Protein AF-A0A7C7J6T4-F1 (afdb_monomer_lite)

pLDDT: mean 90.44, std 7.56, range [60.44, 97.38]

Structure (mmCIF, N/CA/C/O backbone):
data_AF-A0A7C7J6T4-F1
#
_entry.id   AF-A0A7C7J6T4-F1
#
loop_
_atom_site.group_PDB
_atom_site.id
_atom_site.type_symbol
_atom_site.label_atom_id
_atom_site.label_alt_id
_atom_site.label_comp_id
_atom_site.label_asym_id
_atom_site.label_entity_id
_atom_site.label_seq_id
_atom_site.pdbx_PDB_ins_code
_atom_site.Cartn_x
_atom_site.Cartn_y
_atom_site.Cartn_z
_atom_site.occupancy
_atom_site.B_iso_or_equiv
_atom_site.auth_seq_id
_atom_site.auth_comp_id
_atom_site.auth_asym_id
_atom_site.auth_atom_id
_atom_site.pdbx_PDB_model_num
ATOM 1 N N . MET A 1 1 ? -9.724 12.770 24.911 1.00 76.31 1 MET A N 1
ATOM 2 C CA . MET A 1 1 ? -9.441 11.403 24.431 1.00 76.31 1 MET A CA 1
ATOM 3 C C . MET A 1 1 ? -7.935 11.218 24.453 1.00 76.31 1 MET A C 1
ATOM 5 O O . MET A 1 1 ? -7.240 12.126 24.013 1.00 76.31 1 MET A O 1
ATOM 9 N N . TYR A 1 2 ? -7.442 10.134 25.045 1.00 88.56 2 TYR A N 1
ATOM 10 C CA . TYR A 1 2 ? -6.020 9.782 25.023 1.00 88.56 2 TYR A CA 1
ATOM 11 C C . TYR A 1 2 ? -5.778 8.851 23.829 1.00 88.56 2 TYR A C 1
ATOM 13 O O . TYR A 1 2 ? -6.620 7.995 23.566 1.00 88.56 2 TYR A O 1
ATOM 21 N N . ILE A 1 3 ? -4.691 9.061 23.085 1.00 90.94 3 ILE A N 1
ATOM 22 C CA . ILE A 1 3 ? -4.348 8.278 21.891 1.00 90.94 3 ILE A CA 1
ATOM 23 C C . ILE A 1 3 ? -2.962 7.679 22.115 1.00 90.94 3 ILE A C 1
ATOM 25 O O . ILE A 1 3 ? -2.015 8.409 22.408 1.00 90.94 3 ILE A O 1
ATOM 29 N N . GLU A 1 4 ? -2.853 6.363 21.953 1.00 95.06 4 GLU A N 1
ATOM 30 C CA . GLU A 1 4 ? -1.578 5.652 21.892 1.00 95.06 4 GLU A CA 1
ATOM 31 C C . GLU A 1 4 ? -1.255 5.328 20.434 1.00 95.06 4 GLU A C 1
ATOM 33 O O . GLU A 1 4 ? -2.100 4.811 19.702 1.00 95.06 4 GLU A O 1
ATOM 38 N N . GLU A 1 5 ? -0.030 5.630 20.005 1.00 93.94 5 GLU A N 1
ATOM 39 C CA . GLU A 1 5 ? 0.409 5.410 18.628 1.00 93.94 5 GLU A CA 1
ATOM 40 C C . GLU A 1 5 ? 1.667 4.541 18.580 1.00 93.94 5 GLU A C 1
ATOM 42 O O . GLU A 1 5 ? 2.577 4.667 19.402 1.00 93.94 5 GLU A O 1
ATOM 47 N N . LYS A 1 6 ? 1.739 3.672 17.568 1.00 95.81 6 LYS A N 1
ATOM 48 C CA . LYS A 1 6 ? 2.936 2.902 17.230 1.00 95.81 6 LYS 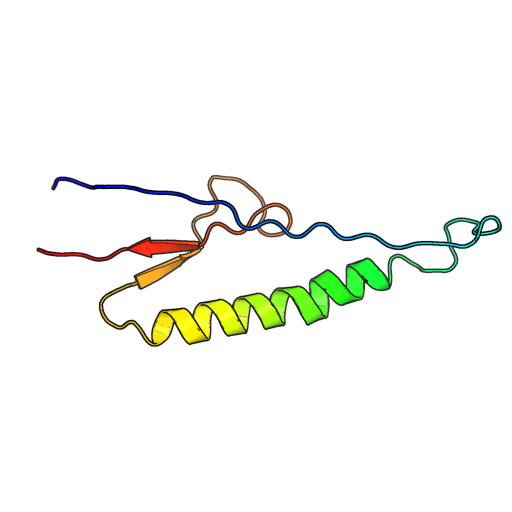A CA 1
ATOM 49 C C . LYS A 1 6 ? 3.051 2.774 15.717 1.00 95.81 6 LYS A C 1
ATOM 51 O O . LYS A 1 6 ? 2.073 2.449 15.049 1.00 95.81 6 LYS A O 1
ATOM 56 N N . THR A 1 7 ? 4.265 2.951 15.205 1.00 94.31 7 THR A N 1
ATOM 57 C CA . THR A 1 7 ? 4.572 2.845 13.773 1.00 94.31 7 THR A CA 1
ATOM 58 C C . THR A 1 7 ? 5.671 1.817 13.538 1.00 94.31 7 THR A C 1
ATOM 60 O O . THR A 1 7 ? 6.588 1.670 14.347 1.00 94.31 7 THR A O 1
ATOM 63 N N . PHE A 1 8 ? 5.590 1.117 12.409 1.00 95.44 8 PHE A N 1
ATOM 64 C CA . PHE A 1 8 ? 6.685 0.340 11.836 1.00 95.44 8 PHE A CA 1
ATOM 65 C C . PHE A 1 8 ? 6.742 0.598 10.325 1.00 95.44 8 PHE A C 1
ATOM 67 O O . PHE A 1 8 ? 5.755 1.038 9.741 1.00 95.44 8 PHE A O 1
ATOM 74 N N . ASN A 1 9 ? 7.886 0.312 9.699 1.00 94.25 9 ASN A N 1
ATOM 75 C CA . ASN A 1 9 ? 8.078 0.496 8.261 1.00 94.25 9 ASN A CA 1
ATOM 76 C C . ASN A 1 9 ? 8.213 -0.854 7.554 1.00 94.25 9 ASN A C 1
ATOM 78 O O . ASN A 1 9 ? 9.059 -1.667 7.927 1.00 94.25 9 ASN A O 1
ATOM 82 N N . LEU A 1 10 ? 7.422 -1.053 6.501 1.00 93.44 10 LEU A N 1
ATOM 83 C CA . LEU A 1 10 ? 7.615 -2.102 5.503 1.00 93.44 10 LEU A CA 1
ATOM 84 C C . LEU A 1 10 ? 8.050 -1.429 4.199 1.00 93.44 10 LEU A C 1
ATOM 86 O O . LEU A 1 10 ? 7.342 -0.564 3.692 1.00 93.44 10 LEU A O 1
ATOM 90 N N . ARG A 1 11 ? 9.214 -1.808 3.664 1.00 93.75 11 ARG A N 1
ATOM 91 C CA . ARG A 1 11 ? 9.792 -1.210 2.454 1.00 93.75 11 ARG A CA 1
ATOM 92 C C . ARG A 1 11 ? 10.155 -2.294 1.449 1.00 93.75 11 ARG A C 1
ATOM 94 O O . ARG A 1 11 ? 10.774 -3.288 1.818 1.00 93.75 11 ARG A O 1
ATOM 101 N N . PHE A 1 12 ? 9.811 -2.058 0.189 1.00 92.25 12 PHE A N 1
ATOM 102 C CA . PHE A 1 12 ? 10.262 -2.859 -0.942 1.00 92.25 12 PHE A CA 1
ATOM 103 C C . PHE A 1 12 ? 11.432 -2.148 -1.625 1.00 92.25 12 PHE A C 1
ATOM 105 O O . PHE A 1 12 ? 11.368 -0.942 -1.853 1.00 92.25 12 PHE A O 1
ATOM 112 N N . SER A 1 13 ? 12.485 -2.897 -1.944 1.00 93.12 13 SER A N 1
ATOM 113 C CA . SER A 1 13 ? 13.597 -2.435 -2.777 1.00 93.12 13 SER A CA 1
ATOM 114 C C . SER A 1 13 ? 13.582 -3.250 -4.060 1.00 93.12 13 SER A C 1
ATOM 116 O O . SER A 1 13 ? 13.643 -4.478 -3.999 1.00 93.12 13 SER A O 1
ATOM 118 N N . LEU A 1 14 ? 13.465 -2.582 -5.204 1.00 92.00 14 LEU A N 1
ATOM 119 C CA . LEU A 1 14 ? 13.485 -3.235 -6.506 1.00 92.00 14 LEU A CA 1
ATOM 120 C C . LEU A 1 14 ? 14.913 -3.233 -7.043 1.00 92.00 14 LEU A C 1
ATOM 122 O O . LEU A 1 14 ? 15.558 -2.189 -7.088 1.00 92.00 14 LEU A O 1
ATOM 126 N N . GLU A 1 15 ? 15.390 -4.404 -7.451 1.00 92.56 15 GLU A N 1
ATOM 127 C CA . GLU A 1 15 ? 16.704 -4.579 -8.059 1.00 92.56 15 GLU A CA 1
ATOM 128 C C . GLU A 1 15 ? 16.535 -5.336 -9.376 1.00 92.56 15 GLU A C 1
ATOM 130 O O . GLU A 1 15 ? 15.932 -6.411 -9.408 1.00 92.56 15 GLU A O 1
ATOM 135 N N . VAL A 1 16 ? 17.076 -4.773 -10.457 1.00 90.38 16 VAL A N 1
ATOM 136 C CA . VAL A 1 16 ? 17.112 -5.396 -11.783 1.00 90.38 16 VAL A CA 1
ATOM 137 C C . VAL A 1 16 ? 18.554 -5.414 -12.256 1.00 9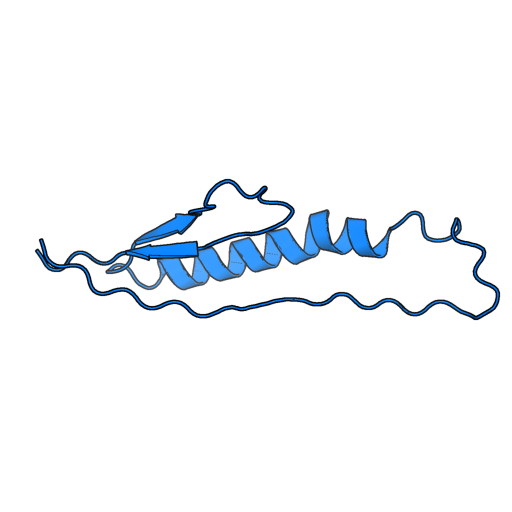0.38 16 VAL A C 1
ATOM 139 O O . VAL A 1 16 ? 19.285 -4.438 -12.092 1.00 90.38 16 VAL A O 1
ATOM 142 N N . LYS A 1 17 ? 18.980 -6.555 -12.797 1.00 89.69 17 LYS A N 1
ATOM 143 C CA . LYS A 1 17 ? 20.342 -6.760 -13.287 1.00 89.69 17 LYS A CA 1
ATOM 144 C C . LYS A 1 17 ? 20.320 -6.810 -14.800 1.00 89.69 17 LYS A C 1
ATOM 146 O O . LYS A 1 17 ? 19.595 -7.619 -15.372 1.00 89.69 17 LYS A O 1
ATOM 151 N N . PHE A 1 18 ? 21.159 -5.987 -15.404 1.00 86.50 18 PHE A N 1
ATOM 152 C CA . PHE A 1 18 ? 21.384 -5.962 -16.840 1.00 86.50 18 PHE A CA 1
ATOM 153 C C . PHE A 1 18 ? 22.756 -6.553 -17.155 1.00 86.50 18 PHE A C 1
ATOM 155 O O . PHE A 1 18 ? 23.633 -6.615 -16.286 1.00 86.50 18 PHE A O 1
ATOM 162 N N . SER A 1 19 ? 22.933 -7.029 -18.382 1.00 86.81 19 SER A N 1
ATOM 163 C CA . SER A 1 19 ? 24.241 -7.444 -18.874 1.00 86.81 19 SER A CA 1
ATOM 164 C C . SER A 1 19 ? 25.158 -6.227 -19.059 1.00 86.81 19 SER A C 1
ATOM 166 O O . SER A 1 19 ? 24.709 -5.084 -19.116 1.00 86.81 19 SER A O 1
ATOM 168 N N . ASN A 1 20 ? 26.471 -6.465 -19.118 1.00 83.31 20 ASN A N 1
ATOM 169 C CA . ASN A 1 20 ? 27.463 -5.385 -19.201 1.00 83.31 20 ASN A CA 1
ATOM 170 C C . ASN A 1 20 ? 27.386 -4.575 -20.511 1.00 83.31 20 ASN A C 1
ATOM 172 O O . ASN A 1 20 ? 27.985 -3.509 -20.595 1.00 83.31 20 ASN A O 1
ATOM 176 N N . ASP A 1 21 ? 26.710 -5.104 -21.525 1.00 84.94 21 ASP A N 1
ATOM 177 C CA . ASP A 1 21 ? 26.481 -4.515 -22.845 1.00 84.94 21 ASP A CA 1
ATOM 178 C C . ASP A 1 21 ? 25.130 -3.785 -22.965 1.00 84.94 21 ASP A C 1
ATOM 180 O O . ASP A 1 21 ? 24.758 -3.377 -24.060 1.00 84.94 21 ASP A O 1
ATOM 184 N N . TYR A 1 22 ? 24.407 -3.594 -21.858 1.00 79.88 22 TYR A N 1
ATOM 185 C CA . TYR A 1 22 ? 23.121 -2.898 -21.845 1.00 79.88 22 TYR A CA 1
ATOM 186 C C . TYR A 1 22 ? 23.267 -1.394 -22.119 1.00 79.88 22 TYR A C 1
ATOM 188 O O . TYR A 1 22 ? 23.881 -0.672 -21.331 1.00 79.88 22 TYR A O 1
ATOM 196 N N . ASP A 1 23 ? 22.644 -0.917 -23.200 1.00 77.00 23 ASP A N 1
ATOM 197 C CA . ASP A 1 23 ? 22.718 0.483 -23.656 1.00 77.00 23 ASP A CA 1
ATOM 198 C C . ASP A 1 23 ? 21.580 1.374 -23.110 1.00 77.00 23 ASP A C 1
ATOM 200 O O . ASP A 1 23 ? 21.332 2.470 -23.598 1.00 77.00 23 ASP A O 1
ATOM 204 N N . GLY A 1 24 ? 20.850 0.923 -22.084 1.00 69.00 24 GLY A N 1
ATOM 205 C CA . GLY A 1 24 ? 19.872 1.760 -21.372 1.00 69.00 24 GLY A CA 1
ATOM 206 C C . GLY A 1 24 ? 18.457 1.777 -21.956 1.00 69.00 24 GLY A C 1
ATOM 207 O O . GLY A 1 24 ? 17.505 1.854 -21.181 1.00 69.00 24 GLY A O 1
ATOM 208 N N . ASP A 1 25 ? 18.314 1.652 -23.276 1.00 64.56 25 ASP A N 1
ATOM 209 C CA . ASP A 1 25 ? 17.034 1.848 -23.979 1.00 64.56 25 ASP A CA 1
ATOM 210 C C . ASP A 1 25 ? 16.266 0.549 -24.296 1.00 64.56 25 ASP A C 1
ATOM 212 O O . ASP A 1 25 ? 15.122 0.602 -24.748 1.00 64.56 25 ASP A O 1
ATOM 216 N N . GLU A 1 26 ? 16.852 -0.630 -24.061 1.00 60.44 26 GLU A N 1
ATOM 217 C CA . GLU A 1 26 ? 16.236 -1.899 -24.484 1.00 60.44 26 GLU A CA 1
ATOM 218 C C . GLU A 1 26 ? 15.041 -2.336 -23.622 1.00 60.44 26 GLU A C 1
ATOM 220 O O . GLU A 1 26 ? 14.174 -3.060 -24.115 1.00 60.44 26 GLU A O 1
ATOM 225 N N . ASP A 1 27 ? 14.963 -1.927 -22.349 1.00 70.44 27 ASP A N 1
ATOM 226 C CA . ASP A 1 27 ? 13.915 -2.407 -21.442 1.00 70.44 27 ASP A CA 1
ATOM 227 C C . ASP A 1 27 ? 12.713 -1.468 -21.289 1.00 70.44 27 ASP A C 1
ATOM 229 O O . ASP A 1 27 ? 11.721 -1.886 -20.696 1.00 70.44 27 ASP A O 1
ATOM 233 N N . GLU A 1 28 ? 12.776 -0.224 -21.783 1.00 76.69 28 GLU A N 1
ATOM 234 C CA . GLU A 1 28 ? 11.756 0.826 -21.610 1.00 76.69 28 GLU A CA 1
ATOM 235 C C . GLU A 1 28 ? 11.118 0.882 -20.195 1.00 76.69 28 GLU A C 1
ATOM 237 O O . GLU A 1 28 ? 9.903 1.085 -20.041 1.00 76.69 28 GLU A O 1
ATOM 242 N N . PHE A 1 29 ? 11.889 0.624 -19.137 1.00 83.44 29 PHE A N 1
ATOM 243 C CA . PHE A 1 29 ? 11.397 0.500 -17.762 1.00 83.44 29 PHE A CA 1
ATOM 244 C C . PHE A 1 29 ? 10.248 -0.518 -17.596 1.00 83.44 29 PHE A C 1
ATOM 246 O O . PHE A 1 29 ? 9.371 -0.343 -16.745 1.00 83.44 29 PHE A O 1
ATOM 253 N N . VAL A 1 30 ? 10.196 -1.583 -18.406 1.00 88.44 30 VAL A N 1
ATOM 254 C CA . VAL A 1 30 ? 9.140 -2.616 -18.365 1.00 88.44 30 VAL A CA 1
ATOM 255 C C . VAL A 1 30 ? 9.004 -3.215 -16.967 1.00 88.44 30 VAL A C 1
ATOM 257 O O . VAL A 1 30 ? 7.879 -3.385 -16.501 1.00 88.44 30 VAL A O 1
ATOM 260 N N . TRP A 1 31 ? 10.113 -3.462 -16.266 1.00 90.94 31 TRP A N 1
ATOM 261 C CA . TRP A 1 31 ? 10.094 -3.975 -14.891 1.00 90.94 31 TRP A CA 1
ATOM 262 C C . TRP A 1 31 ? 9.403 -3.009 -13.918 1.00 90.94 31 TRP A C 1
ATOM 264 O O . TRP A 1 31 ? 8.614 -3.433 -13.072 1.00 90.94 31 TRP A O 1
ATOM 274 N N . LEU A 1 32 ? 9.649 -1.702 -14.057 1.00 91.44 32 LEU A N 1
ATOM 275 C CA . LEU A 1 32 ? 9.030 -0.681 -13.215 1.00 91.44 32 LEU A CA 1
ATOM 276 C C . LEU A 1 32 ? 7.546 -0.534 -13.560 1.00 91.44 32 LEU A C 1
ATOM 278 O O . LEU A 1 32 ? 6.708 -0.459 -12.663 1.00 91.44 32 LEU A O 1
ATOM 282 N N . ARG A 1 33 ? 7.201 -0.558 -14.855 1.00 92.00 33 ARG A N 1
ATOM 283 C CA . ARG A 1 33 ? 5.805 -0.551 -15.318 1.00 92.00 33 ARG A CA 1
ATOM 284 C C . ARG A 1 33 ? 5.042 -1.767 -14.797 1.00 92.00 33 ARG A C 1
ATOM 286 O O . ARG A 1 33 ? 3.917 -1.615 -14.330 1.00 92.00 33 ARG A O 1
ATOM 293 N N . GLU A 1 34 ? 5.636 -2.957 -14.835 1.00 93.88 34 GLU A N 1
ATOM 294 C CA . GLU A 1 34 ? 5.034 -4.171 -14.279 1.00 93.88 34 GLU A CA 1
ATOM 295 C C . GLU A 1 34 ? 4.798 -4.043 -12.771 1.00 93.88 34 GL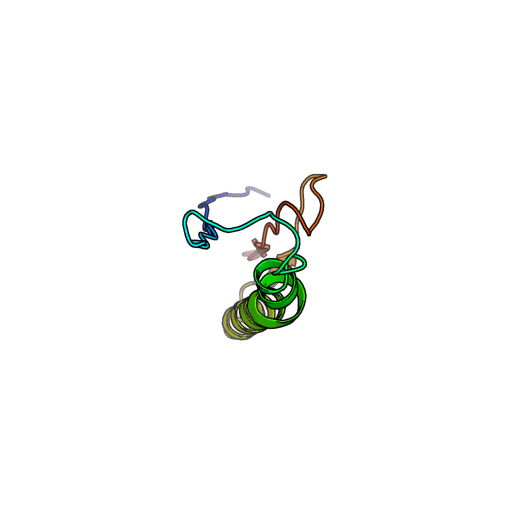U A C 1
ATOM 297 O O . GLU A 1 34 ? 3.704 -4.356 -12.283 1.00 93.88 34 GLU A O 1
ATOM 302 N N . TRP A 1 35 ? 5.790 -3.538 -12.038 1.00 94.06 35 TRP A N 1
ATOM 303 C CA . TRP A 1 35 ? 5.656 -3.287 -10.611 1.00 94.06 35 TRP A CA 1
ATOM 304 C C . TRP A 1 35 ? 4.505 -2.323 -10.299 1.00 94.06 35 TRP A C 1
ATOM 306 O O . TRP A 1 35 ? 3.592 -2.694 -9.556 1.00 94.06 35 TRP A O 1
ATOM 316 N N . GLU A 1 36 ? 4.505 -1.129 -10.897 1.00 93.50 36 GLU A N 1
ATOM 317 C CA . GLU A 1 36 ? 3.518 -0.081 -10.609 1.00 93.50 36 GLU A CA 1
ATOM 318 C C . GLU A 1 36 ? 2.107 -0.449 -11.089 1.00 93.50 36 GLU A C 1
ATOM 320 O O . GLU A 1 36 ? 1.124 -0.143 -10.416 1.00 93.50 36 GLU A O 1
ATOM 325 N N . GLN A 1 37 ? 1.973 -1.141 -12.225 1.00 95.06 37 GLN A N 1
ATOM 326 C CA . GLN A 1 37 ? 0.661 -1.409 -12.828 1.00 95.06 37 GLN A CA 1
ATOM 327 C C . GLN A 1 37 ? 0.045 -2.747 -12.415 1.00 95.06 37 GLN A C 1
ATOM 329 O O . GLN A 1 37 ? -1.171 -2.915 -12.531 1.00 95.06 37 GLN A O 1
ATOM 334 N N . ARG A 1 38 ? 0.845 -3.720 -11.959 1.00 95.31 38 ARG A N 1
ATOM 335 C CA . ARG A 1 38 ? 0.349 -5.071 -11.643 1.00 95.31 38 ARG A CA 1
ATOM 336 C C . ARG A 1 38 ? 0.642 -5.479 -10.210 1.00 95.31 38 ARG A C 1
ATOM 338 O O . ARG A 1 38 ? -0.292 -5.779 -9.465 1.00 95.31 38 ARG A O 1
ATOM 345 N N . ILE A 1 39 ? 1.915 -5.490 -9.819 1.00 95.50 39 ILE A N 1
ATOM 346 C CA . ILE A 1 39 ? 2.337 -6.092 -8.548 1.00 95.50 39 ILE A CA 1
ATOM 347 C C . ILE A 1 39 ? 1.893 -5.228 -7.361 1.00 95.50 39 ILE A C 1
ATOM 349 O O . ILE A 1 39 ? 1.168 -5.714 -6.488 1.00 95.50 39 ILE A O 1
ATOM 353 N N . LYS A 1 40 ? 2.255 -3.939 -7.346 1.00 95.12 40 LYS A N 1
ATOM 354 C CA . LYS A 1 40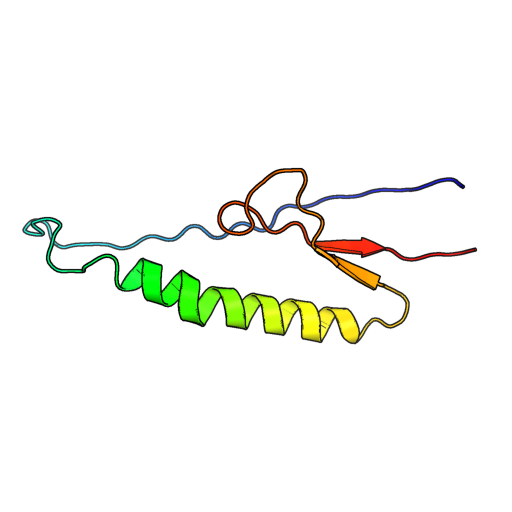 ? 1.918 -2.998 -6.265 1.00 95.12 40 LYS A CA 1
ATOM 355 C C . LYS A 1 40 ? 0.398 -2.888 -6.044 1.00 95.12 40 LYS A C 1
ATOM 357 O O . LYS A 1 40 ? -0.029 -3.082 -4.901 1.00 95.12 40 LYS A O 1
ATOM 362 N N . PRO A 1 41 ? -0.461 -2.707 -7.071 1.00 95.06 41 PRO A N 1
ATOM 363 C CA . PRO A 1 41 ? -1.914 -2.689 -6.881 1.00 95.06 41 PRO A CA 1
ATOM 364 C C . PRO A 1 41 ? -2.477 -3.996 -6.311 1.00 95.06 41 PRO A C 1
ATOM 366 O O . PRO A 1 41 ? -3.370 -3.966 -5.458 1.00 95.06 41 PRO A O 1
ATOM 369 N N . HIS A 1 42 ? -1.956 -5.151 -6.744 1.00 97.00 42 HIS A N 1
ATOM 370 C CA . HIS A 1 42 ? -2.401 -6.448 -6.235 1.00 97.00 42 HIS A CA 1
ATOM 371 C C . HIS A 1 42 ? -2.035 -6.638 -4.757 1.00 97.00 42 HIS A C 1
ATOM 373 O O . HIS A 1 42 ? -2.888 -7.047 -3.965 1.00 97.00 42 HIS A O 1
ATOM 379 N N . LEU A 1 43 ? -0.809 -6.276 -4.363 1.00 95.75 43 LEU A N 1
ATOM 380 C CA . LEU A 1 43 ? -0.374 -6.304 -2.965 1.00 95.75 43 LEU A CA 1
ATOM 381 C C . LEU A 1 43 ? -1.224 -5.377 -2.093 1.00 95.75 43 LEU A C 1
ATOM 383 O O . LEU A 1 43 ? -1.700 -5.800 -1.042 1.00 95.75 43 LEU A O 1
ATOM 387 N N . MET A 1 44 ? -1.493 -4.148 -2.545 1.00 94.94 44 MET A N 1
ATOM 388 C CA . MET A 1 44 ? -2.371 -3.225 -1.817 1.00 94.94 44 MET A CA 1
ATOM 389 C C . MET A 1 44 ? -3.773 -3.806 -1.643 1.00 94.94 44 MET A C 1
ATOM 391 O O . MET A 1 44 ? -4.324 -3.782 -0.542 1.00 94.94 44 MET A O 1
ATOM 395 N N . LYS A 1 45 ? -4.337 -4.411 -2.693 1.00 96.50 45 LYS A N 1
ATOM 396 C CA . LYS A 1 45 ? -5.631 -5.091 -2.595 1.00 96.50 45 LYS A CA 1
ATOM 397 C C . LYS A 1 45 ? -5.601 -6.215 -1.559 1.00 96.50 45 LYS A C 1
ATOM 399 O O . LYS A 1 45 ? -6.538 -6.307 -0.767 1.00 96.50 45 LYS A O 1
ATOM 404 N N . ALA A 1 46 ? -4.562 -7.048 -1.550 1.00 97.19 46 ALA A N 1
ATOM 405 C CA . ALA A 1 46 ? -4.423 -8.143 -0.592 1.00 97.19 46 ALA A CA 1
ATOM 406 C C . ALA A 1 46 ? -4.313 -7.627 0.852 1.00 97.19 46 ALA A C 1
ATOM 408 O O . ALA A 1 46 ? -5.055 -8.093 1.717 1.00 97.19 46 ALA A O 1
ATOM 409 N N . VAL A 1 47 ? -3.486 -6.602 1.092 1.00 96.38 47 VAL A N 1
ATOM 410 C CA . VAL A 1 47 ? -3.341 -5.956 2.406 1.00 96.38 47 VAL A CA 1
ATOM 411 C C . VAL A 1 47 ? -4.687 -5.432 2.900 1.00 96.38 47 VAL A C 1
ATOM 413 O O . VAL A 1 47 ? -5.143 -5.824 3.970 1.00 96.38 47 VAL A O 1
ATOM 416 N N . PHE A 1 48 ? -5.385 -4.612 2.109 1.00 96.44 48 PHE A N 1
ATOM 417 C CA . PHE A 1 48 ? -6.689 -4.082 2.518 1.00 96.44 48 PHE A CA 1
ATOM 418 C C . PHE A 1 48 ? -7.768 -5.162 2.649 1.00 96.44 48 PHE A C 1
ATOM 420 O O . PHE A 1 48 ? -8.708 -4.984 3.416 1.00 96.44 48 PHE A O 1
ATOM 427 N N . THR A 1 49 ? -7.672 -6.266 1.907 1.00 97.38 49 THR A N 1
ATOM 428 C CA . THR A 1 49 ? -8.599 -7.398 2.061 1.00 97.38 49 THR A CA 1
ATOM 429 C C . THR A 1 49 ? -8.395 -8.073 3.411 1.00 97.38 49 THR A C 1
ATOM 431 O O . THR A 1 49 ? -9.363 -8.202 4.150 1.00 97.38 49 THR A O 1
ATOM 434 N N . SER A 1 50 ? -7.150 -8.391 3.773 1.00 97.06 50 SER A N 1
ATOM 435 C CA . SER A 1 50 ? -6.825 -8.986 5.074 1.00 97.06 50 SER A CA 1
ATOM 436 C C . SER A 1 50 ? -7.182 -8.054 6.238 1.00 97.06 50 SER A C 1
ATOM 438 O O . SER A 1 50 ? -7.817 -8.477 7.197 1.00 97.06 50 SER A O 1
ATOM 440 N N . LEU A 1 51 ? -6.890 -6.752 6.135 1.00 96.62 51 LEU A N 1
ATOM 441 C CA . LEU A 1 51 ? -7.225 -5.796 7.197 1.00 96.62 51 LEU A CA 1
ATOM 442 C C . LEU A 1 51 ? -8.736 -5.680 7.456 1.00 96.62 51 LEU A C 1
ATOM 444 O O . LEU A 1 51 ? -9.137 -5.450 8.593 1.00 96.62 51 LEU A O 1
ATOM 448 N N . ARG A 1 52 ? -9.583 -5.865 6.433 1.00 94.69 52 ARG A N 1
ATOM 449 C CA . ARG A 1 52 ? -11.050 -5.838 6.591 1.00 94.69 52 ARG A CA 1
ATOM 450 C C . ARG A 1 52 ? -11.605 -7.030 7.372 1.00 94.69 52 ARG A C 1
ATOM 452 O O . ARG A 1 52 ? -12.738 -6.947 7.833 1.00 94.69 52 ARG A O 1
ATOM 459 N N . GLU A 1 53 ? -10.843 -8.109 7.538 1.00 96.94 53 GLU A N 1
ATOM 460 C CA . GLU A 1 53 ? -11.249 -9.256 8.361 1.00 96.94 53 GLU A CA 1
ATOM 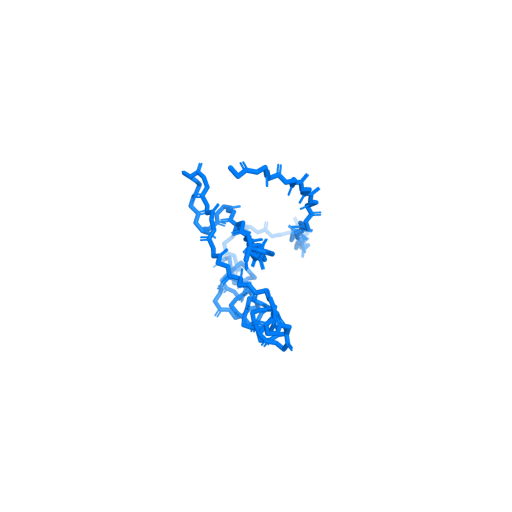461 C C . GLU A 1 53 ? -11.248 -8.906 9.863 1.00 96.94 53 GLU A C 1
ATOM 463 O O . GLU A 1 53 ? -11.920 -9.557 10.662 1.00 96.94 53 GLU A O 1
ATOM 468 N N . HIS A 1 54 ? -10.562 -7.826 10.256 1.00 96.69 54 HIS A N 1
ATOM 469 C CA . HIS A 1 54 ? -10.492 -7.335 11.630 1.00 96.69 54 HIS A CA 1
ATOM 470 C C . HIS A 1 54 ? -11.502 -6.200 11.876 1.00 96.69 54 HIS A C 1
ATOM 472 O O . HIS A 1 54 ? -11.132 -5.031 11.922 1.00 96.69 54 HIS A O 1
ATOM 478 N N . LEU A 1 55 ? -12.781 -6.546 12.072 1.00 92.81 55 LEU A N 1
ATOM 479 C CA . LEU A 1 55 ? -13.915 -5.597 12.131 1.00 92.81 55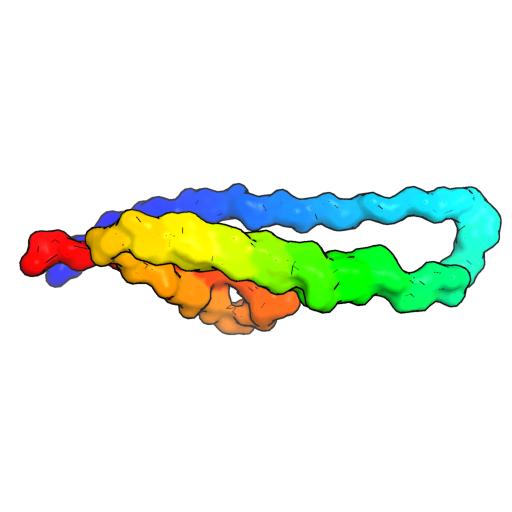 LEU A CA 1
ATOM 480 C C . LEU A 1 55 ? -13.805 -4.485 13.194 1.00 92.81 55 LEU A C 1
ATOM 482 O O . LEU A 1 55 ? -14.448 -3.448 13.066 1.00 92.81 55 LEU A O 1
ATOM 486 N N . GLU A 1 56 ? -13.006 -4.691 14.240 1.00 96.25 56 GLU A N 1
ATOM 487 C CA . GLU A 1 56 ? -12.767 -3.697 15.298 1.00 96.25 56 GLU A CA 1
ATOM 488 C C . GLU A 1 56 ? -11.798 -2.581 14.866 1.00 96.25 56 GLU A C 1
ATOM 490 O O . GLU A 1 56 ? -11.628 -1.592 15.577 1.00 96.25 56 GLU A O 1
ATOM 495 N N . TRP A 1 57 ? -11.141 -2.742 13.715 1.00 96.69 57 TRP A N 1
ATOM 496 C CA . TRP A 1 57 ? -10.152 -1.815 13.183 1.00 96.69 57 TRP A CA 1
ATOM 497 C C . TRP A 1 57 ? -10.626 -1.201 11.869 1.00 96.69 57 TRP A C 1
ATOM 499 O O . TRP A 1 57 ? -11.129 -1.872 10.971 1.00 96.69 57 TRP A O 1
ATOM 509 N N . THR A 1 58 ? -10.398 0.099 11.716 1.00 95.81 58 THR A N 1
ATOM 510 C CA . THR A 1 58 ? -10.608 0.816 10.458 1.00 95.81 58 THR A CA 1
ATOM 511 C C . THR A 1 58 ? -9.264 1.110 9.800 1.00 95.81 58 THR A C 1
ATOM 513 O O . THR A 1 58 ? -8.457 1.852 10.357 1.00 95.81 58 THR A O 1
ATOM 516 N N . ALA A 1 59 ? -9.038 0.571 8.599 1.00 96.31 59 ALA A N 1
ATOM 517 C CA . ALA A 1 59 ? -7.854 0.850 7.785 1.00 96.31 59 ALA A CA 1
ATOM 518 C C . ALA A 1 59 ? -8.105 2.013 6.810 1.00 96.31 59 ALA A C 1
ATOM 520 O O . ALA A 1 59 ? -9.106 2.009 6.088 1.00 96.31 59 ALA A O 1
ATOM 521 N N . ARG A 1 60 ? -7.201 2.999 6.750 1.00 94.12 60 ARG A N 1
ATOM 522 C CA . ARG A 1 60 ? -7.274 4.137 5.812 1.00 94.12 60 ARG A CA 1
ATOM 523 C C . ARG A 1 60 ? -5.886 4.527 5.316 1.00 94.12 60 ARG A C 1
ATOM 525 O O . ARG A 1 60 ? -4.924 4.450 6.072 1.00 94.12 60 ARG A O 1
ATOM 532 N N . ILE A 1 61 ? -5.794 4.997 4.073 1.00 93.25 61 ILE A N 1
ATOM 533 C CA . ILE A 1 61 ? -4.566 5.631 3.575 1.00 93.25 61 ILE A CA 1
ATOM 534 C C . ILE A 1 61 ? -4.423 7.004 4.245 1.00 93.25 61 ILE A C 1
ATOM 536 O O . ILE A 1 61 ? -5.386 7.774 4.279 1.00 93.25 61 ILE A O 1
ATOM 540 N N . ARG A 1 62 ? -3.238 7.302 4.785 1.00 92.56 62 ARG A N 1
ATOM 541 C CA . ARG A 1 62 ? -2.916 8.541 5.507 1.00 92.56 62 ARG A CA 1
ATOM 542 C C . ARG A 1 62 ? -1.556 9.096 5.082 1.00 92.56 62 ARG A C 1
ATOM 544 O O . ARG A 1 62 ? -0.664 9.261 5.902 1.00 92.56 62 ARG A O 1
ATOM 551 N N . ASN A 1 63 ? -1.398 9.418 3.804 1.00 88.44 63 ASN A N 1
ATOM 552 C CA . ASN A 1 63 ? -0.163 10.039 3.328 1.00 88.44 63 ASN A CA 1
ATOM 553 C C . ASN A 1 63 ? -0.026 11.466 3.877 1.00 88.44 63 ASN A C 1
ATOM 555 O O . ASN A 1 63 ? -0.916 12.300 3.700 1.00 88.44 63 ASN A O 1
ATOM 559 N N . ARG A 1 64 ? 1.104 11.774 4.517 1.00 85.75 64 ARG A N 1
ATOM 560 C CA . ARG A 1 64 ? 1.367 13.077 5.155 1.00 85.75 64 ARG A CA 1
ATOM 561 C C . ARG A 1 64 ? 2.031 14.064 4.191 1.00 85.75 64 ARG A C 1
ATOM 563 O O . ARG A 1 64 ? 3.103 14.588 4.465 1.00 85.75 64 ARG A O 1
ATOM 570 N N . GLY A 1 65 ? 1.391 14.298 3.045 1.00 86.56 65 GLY A N 1
ATOM 571 C CA . GLY A 1 65 ? 1.893 15.201 1.998 1.00 86.56 65 GLY A CA 1
ATOM 572 C C . GLY A 1 65 ? 2.838 14.558 0.976 1.00 86.56 65 GLY A C 1
ATOM 573 O O . GLY A 1 65 ? 3.316 15.259 0.090 1.00 86.56 65 GLY A O 1
ATOM 574 N N . MET A 1 66 ? 3.080 13.246 1.065 1.00 87.31 66 MET A N 1
ATOM 575 C CA . MET A 1 66 ? 3.829 12.476 0.062 1.00 87.31 66 MET A CA 1
ATOM 576 C C . MET A 1 66 ? 2.893 11.891 -1.005 1.00 87.31 66 MET A C 1
ATOM 578 O O . MET A 1 66 ? 1.755 11.510 -0.699 1.00 87.31 66 MET A O 1
ATOM 582 N N . SER A 1 67 ? 3.370 11.816 -2.253 1.00 85.31 67 SER A N 1
ATOM 583 C CA . SER A 1 67 ? 2.640 11.138 -3.331 1.00 85.31 67 SER A CA 1
ATOM 584 C C . SER A 1 67 ? 2.428 9.663 -2.983 1.00 85.31 67 SER A C 1
ATOM 586 O O . SER A 1 67 ? 3.264 9.057 -2.318 1.00 85.31 67 SER A O 1
ATOM 588 N N . GLN A 1 68 ? 1.333 9.066 -3.463 1.00 82.06 68 GLN A N 1
ATOM 589 C CA . GLN A 1 68 ? 1.110 7.613 -3.373 1.00 82.06 68 GLN A CA 1
ATOM 590 C C . GLN A 1 68 ? 2.123 6.803 -4.194 1.00 82.06 68 GLN A C 1
ATOM 592 O O . GLN A 1 68 ? 2.285 5.596 -3.985 1.00 82.06 68 GLN A O 1
ATOM 597 N N . ASP A 1 69 ? 2.812 7.469 -5.116 1.00 82.88 69 ASP A N 1
ATOM 598 C CA . ASP A 1 69 ? 3.916 6.881 -5.864 1.00 82.88 69 ASP A CA 1
ATOM 599 C C . ASP A 1 69 ? 5.154 6.716 -4.970 1.00 82.88 69 ASP A C 1
ATOM 601 O O . ASP A 1 69 ? 5.830 5.693 -5.061 1.00 82.88 69 ASP A O 1
ATOM 605 N N . ASP A 1 70 ? 5.368 7.653 -4.037 1.00 86.19 70 ASP A N 1
ATOM 606 C CA . ASP A 1 70 ? 6.527 7.687 -3.139 1.00 86.19 70 ASP A CA 1
ATOM 607 C C . ASP A 1 70 ? 6.285 6.932 -1.824 1.00 86.19 70 ASP A C 1
ATOM 609 O O . ASP A 1 70 ? 7.167 6.233 -1.323 1.00 86.19 70 ASP A O 1
ATOM 613 N N . GLU A 1 71 ? 5.092 7.071 -1.239 1.00 91.56 71 GLU A N 1
ATOM 614 C CA . GLU A 1 71 ? 4.746 6.474 0.050 1.00 91.56 71 GLU A CA 1
ATOM 615 C C . GLU A 1 71 ? 3.258 6.121 0.127 1.00 91.56 71 GLU A C 1
ATOM 617 O O . GLU A 1 71 ? 2.394 6.870 -0.320 1.00 91.56 71 GLU A O 1
ATOM 622 N N . ILE A 1 72 ? 2.936 4.988 0.751 1.00 92.88 72 ILE A N 1
ATOM 623 C CA . ILE A 1 72 ? 1.563 4.634 1.126 1.00 92.88 72 ILE A CA 1
ATOM 624 C C . ILE A 1 72 ? 1.558 4.331 2.625 1.00 92.88 72 ILE A C 1
ATOM 626 O O . ILE A 1 72 ? 1.913 3.230 3.045 1.00 92.88 72 ILE A O 1
ATOM 630 N N . GLU A 1 73 ? 1.142 5.300 3.444 1.00 94.94 73 GLU A N 1
ATOM 631 C CA . GLU A 1 73 ? 0.920 5.077 4.879 1.00 94.94 73 GLU A CA 1
ATOM 632 C C . GLU A 1 73 ? -0.485 4.486 5.070 1.00 94.94 73 GLU A C 1
ATOM 634 O O . GLU A 1 73 ? -1.483 5.114 4.713 1.00 94.94 73 GLU A O 1
ATOM 639 N N . ILE A 1 74 ? -0.587 3.289 5.657 1.00 95.62 74 ILE A N 1
ATOM 640 C CA . ILE A 1 74 ? -1.870 2.677 6.035 1.00 95.62 74 ILE A CA 1
ATOM 641 C C . ILE A 1 74 ? -2.055 2.837 7.545 1.00 95.62 74 ILE A C 1
ATOM 643 O O . ILE A 1 74 ? -1.404 2.162 8.339 1.00 95.62 74 ILE A O 1
ATOM 647 N N . ALA A 1 75 ? -2.964 3.723 7.945 1.00 95.38 75 ALA A N 1
ATOM 648 C CA . ALA A 1 75 ? -3.339 3.917 9.337 1.00 95.38 75 ALA A CA 1
ATOM 649 C C . ALA A 1 75 ? -4.441 2.929 9.737 1.00 95.38 75 ALA A C 1
ATOM 651 O O . ALA A 1 75 ? -5.472 2.832 9.067 1.00 95.38 75 ALA A O 1
ATOM 652 N N . LEU A 1 76 ? -4.232 2.236 10.856 1.00 96.06 76 LEU A N 1
ATOM 653 C CA . LEU A 1 76 ? -5.223 1.394 11.520 1.00 96.06 76 LEU A CA 1
ATOM 654 C C . LEU A 1 76 ? -5.705 2.109 12.775 1.00 96.06 76 LEU A C 1
ATOM 656 O O . LEU A 1 76 ? -4.909 2.447 13.647 1.00 96.06 76 LEU A O 1
ATOM 660 N N . ILE A 1 77 ? -7.007 2.357 12.846 1.00 95.44 77 ILE A N 1
ATOM 661 C CA . ILE A 1 77 ? -7.632 3.087 13.947 1.00 95.44 77 ILE A CA 1
ATOM 662 C C . ILE A 1 77 ? -8.653 2.170 14.601 1.00 95.44 77 ILE A C 1
ATOM 664 O O . ILE A 1 77 ? -9.511 1.612 13.916 1.00 95.44 77 ILE A O 1
ATOM 668 N N . ARG A 1 78 ? -8.572 2.049 15.922 1.00 95.56 78 ARG A N 1
ATOM 669 C CA . ARG A 1 78 ? -9.588 1.412 16.751 1.00 95.56 78 ARG A CA 1
ATOM 670 C C . ARG A 1 78 ? -10.053 2.409 17.796 1.00 95.56 78 ARG A C 1
ATOM 672 O O . ARG A 1 78 ? -9.230 3.059 18.436 1.00 95.56 78 ARG A O 1
ATOM 679 N N . ASP A 1 79 ? -11.364 2.515 17.937 1.00 92.25 79 ASP A N 1
ATOM 680 C CA . ASP A 1 79 ? -12.000 3.307 18.979 1.00 92.25 79 ASP A CA 1
ATOM 681 C C . ASP A 1 79 ? -12.442 2.373 20.113 1.00 92.25 79 ASP A C 1
ATOM 683 O O . ASP A 1 79 ? -13.002 1.307 19.857 1.00 92.25 79 ASP A O 1
ATOM 687 N N . PHE A 1 80 ? -12.123 2.745 21.351 1.00 89.31 80 PHE A N 1
ATOM 688 C CA . PHE A 1 80 ? -12.490 2.010 22.568 1.00 89.31 80 PHE A CA 1
ATOM 689 C C . PHE A 1 80 ? -13.536 2.759 23.408 1.00 89.31 80 PHE A C 1
ATOM 691 O O . PHE A 1 80 ? -13.823 2.327 24.527 1.00 89.31 80 PHE A O 1
ATOM 698 N N . SER A 1 81 ? -14.034 3.901 22.918 1.00 86.00 81 SER A N 1
ATOM 699 C CA . SER A 1 81 ? -15.090 4.672 23.579 1.00 86.00 81 SER A CA 1
ATOM 700 C C . SER A 1 81 ? -16.478 4.045 23.462 1.00 86.00 81 SER A C 1
ATOM 702 O O . SER A 1 81 ? -16.691 3.179 22.584 1.00 86.00 81 SER A O 1
#

Sequence (81 aa):
MYIEEKTFNLRFSLEVKFSNDYDGDEDEFVWLREWEQRIKPHLMKAVFTSLREHLEWTARIRNRGMSQDDEIEIALIRDFS

Secondary structure (DSSP, 8-state):
-------------------TT--SSSSTTHHHHHIIIIIHHHHHHHHHHHHTT-TT-EEEE--SS--TTT---EEEE----

Foldseek 3Di:
DDDDDDDDDDDDDDDDDDDPPDPPPPCVCVVVCCCVVPVVVVVVVVVVVVVVVVVQWDWDFDDPPDDPVVDTDIDIDGDPD

Radius of gyration: 17.92 Å; chains: 1; bounding box: 43×24×50 Å